Protein AF-D4C9P2-F1 (afdb_monomer_lite)

Sequence (109 aa):
MERHTYYPVENLITLKAENNALFSQMLAVTGRVYRLCQPAETAIAAAVTFMDVAEYLDLLDSLAELLHGINQFFKKQTGRPFFNRIPDYNRWCVKIAVAAALYQEASAL

Structure (mmCIF, N/CA/C/O backbone):
data_AF-D4C9P2-F1
#
_entry.id   AF-D4C9P2-F1
#
loop_
_atom_site.group_PDB
_atom_site.id
_atom_site.type_symbol
_atom_site.label_atom_id
_atom_site.label_alt_id
_atom_site.label_comp_id
_atom_site.label_asym_id
_atom_site.label_entity_id
_atom_site.label_seq_id
_atom_site.pdbx_PDB_ins_code
_atom_site.Cartn_x
_atom_site.Cartn_y
_atom_site.Cartn_z
_atom_site.occupancy
_atom_site.B_iso_or_equiv
_atom_site.auth_seq_id
_atom_site.auth_comp_id
_atom_site.auth_asym_id
_atom_site.auth_atom_id
_atom_site.pdbx_PDB_model_num
ATOM 1 N N . MET A 1 1 ? -12.525 -2.465 -16.853 1.00 38.97 1 MET A N 1
ATOM 2 C CA . MET A 1 1 ? -11.643 -2.934 -15.765 1.00 38.97 1 MET A CA 1
ATOM 3 C C . MET A 1 1 ? -12.477 -2.986 -14.503 1.00 38.97 1 MET A C 1
ATOM 5 O O . MET A 1 1 ? -13.026 -1.958 -14.127 1.00 38.97 1 MET A O 1
ATOM 9 N N . GLU A 1 2 ? -12.656 -4.169 -13.920 1.00 40.75 2 GLU A N 1
ATOM 10 C CA . GLU A 1 2 ? -13.306 -4.301 -12.613 1.00 40.75 2 GLU A CA 1
ATOM 11 C C . GLU A 1 2 ? -12.521 -3.476 -11.586 1.00 40.75 2 GLU A C 1
ATOM 13 O O . GLU A 1 2 ? -11.297 -3.581 -11.497 1.00 40.75 2 GLU A O 1
ATOM 18 N N . ARG A 1 3 ? -13.210 -2.612 -10.833 1.00 52.91 3 ARG A N 1
ATOM 19 C CA . ARG A 1 3 ? -12.615 -1.939 -9.676 1.00 52.91 3 ARG A CA 1
ATOM 20 C C . ARG A 1 3 ? -12.440 -2.990 -8.588 1.00 52.91 3 ARG A C 1
ATOM 22 O O . ARG A 1 3 ? -13.372 -3.259 -7.836 1.00 52.91 3 ARG A O 1
ATOM 29 N N . HIS A 1 4 ? -11.268 -3.609 -8.522 1.00 58.28 4 HIS A N 1
ATOM 30 C CA . HIS A 1 4 ? -10.904 -4.396 -7.353 1.00 58.28 4 HIS A CA 1
ATOM 31 C C . HIS A 1 4 ? -10.825 -3.456 -6.148 1.00 58.28 4 HIS A C 1
ATOM 33 O O . HIS A 1 4 ? -9.941 -2.608 -6.057 1.00 58.28 4 HIS A O 1
ATOM 39 N N . THR A 1 5 ? -11.768 -3.593 -5.222 1.00 80.19 5 THR A N 1
ATOM 40 C CA . THR A 1 5 ? -11.737 -2.919 -3.924 1.00 80.19 5 THR A CA 1
ATOM 41 C C . THR A 1 5 ? -10.733 -3.634 -3.024 1.00 80.19 5 THR A C 1
ATOM 43 O O . THR A 1 5 ? -11.079 -4.522 -2.244 1.00 80.19 5 THR A O 1
ATOM 46 N N . TYR A 1 6 ? -9.454 -3.274 -3.154 1.00 91.12 6 TYR A N 1
ATOM 47 C CA . TYR A 1 6 ? -8.368 -3.855 -2.355 1.00 91.12 6 TYR A CA 1
ATOM 48 C C . TYR A 1 6 ? -8.485 -3.527 -0.863 1.00 91.12 6 TYR A C 1
ATOM 50 O O . TYR A 1 6 ? -8.012 -4.293 -0.025 1.00 91.12 6 TYR A O 1
ATOM 58 N N . TYR A 1 7 ? -9.117 -2.407 -0.527 1.00 92.88 7 TYR A N 1
ATOM 59 C CA . TYR A 1 7 ? -9.366 -1.942 0.833 1.00 92.88 7 TYR A CA 1
ATOM 60 C C . TYR A 1 7 ? -10.538 -0.934 0.824 1.00 92.88 7 TYR A C 1
ATOM 62 O O . TYR A 1 7 ? -10.841 -0.361 -0.225 1.00 92.88 7 TYR A O 1
ATOM 70 N N . PRO A 1 8 ? -11.224 -0.722 1.959 1.00 91.75 8 PRO A N 1
ATOM 71 C CA . PRO A 1 8 ? -12.133 0.410 2.160 1.00 91.75 8 PRO A CA 1
ATOM 72 C C . PRO A 1 8 ? -11.365 1.737 2.239 1.00 91.75 8 PRO A C 1
ATOM 74 O O . PRO A 1 8 ? -10.364 1.817 2.954 1.00 91.75 8 PRO A O 1
ATOM 77 N N . VAL A 1 9 ? -11.835 2.790 1.565 1.00 90.25 9 VAL A N 1
ATOM 78 C CA . VAL A 1 9 ? -11.174 4.116 1.554 1.00 90.25 9 VAL A CA 1
ATOM 79 C C . VAL A 1 9 ? -11.080 4.713 2.960 1.00 90.25 9 VAL A C 1
ATOM 81 O O . VAL A 1 9 ? -10.109 5.389 3.294 1.00 90.25 9 VAL A O 1
ATOM 84 N N . GLU A 1 10 ? -12.036 4.405 3.833 1.00 92.50 10 GLU A N 1
ATOM 85 C CA . GLU A 1 10 ? -12.042 4.836 5.230 1.00 92.50 10 GLU A CA 1
ATOM 86 C C . GLU A 1 10 ? -10.784 4.374 5.974 1.00 92.50 10 GLU A C 1
ATOM 88 O O . GLU A 1 10 ? -10.305 5.077 6.863 1.00 92.50 10 GLU A O 1
ATOM 93 N N . ASN A 1 11 ? -10.192 3.241 5.577 1.00 94.31 11 ASN A N 1
ATOM 94 C CA . ASN A 1 11 ? -8.949 2.769 6.176 1.00 94.31 11 ASN A CA 1
ATOM 95 C C . ASN A 1 11 ? -7.774 3.710 5.865 1.00 94.31 11 ASN A C 1
ATOM 97 O O . ASN A 1 11 ? -6.911 3.881 6.720 1.00 94.31 11 ASN A O 1
ATOM 101 N N . LEU A 1 12 ? -7.742 4.381 4.707 1.00 93.62 12 LEU A N 1
ATOM 102 C CA . LEU A 1 12 ? -6.725 5.403 4.424 1.00 93.62 12 LEU A CA 1
ATOM 103 C C . LEU A 1 12 ? -6.891 6.628 5.326 1.00 93.62 12 LEU A C 1
ATOM 105 O O . LEU A 1 12 ? -5.906 7.136 5.861 1.00 93.62 12 LEU A O 1
ATOM 109 N N . ILE A 1 13 ? -8.134 7.066 5.538 1.00 93.62 13 ILE A N 1
ATOM 110 C CA . ILE A 1 13 ? -8.455 8.194 6.422 1.00 93.62 13 ILE A CA 1
ATOM 111 C C . ILE A 1 13 ? -8.034 7.864 7.858 1.00 93.62 13 ILE A C 1
ATOM 113 O O . ILE A 1 13 ? -7.343 8.652 8.502 1.00 93.62 13 ILE A O 1
ATOM 117 N N . THR A 1 14 ? -8.387 6.670 8.342 1.00 94.25 14 THR A N 1
ATOM 118 C CA . THR A 1 14 ? -7.968 6.191 9.662 1.00 94.25 14 THR A CA 1
ATOM 119 C C . THR A 1 14 ? -6.447 6.066 9.759 1.00 94.25 14 THR A C 1
ATOM 121 O O . THR A 1 14 ? -5.878 6.490 10.757 1.00 94.25 14 THR A O 1
ATOM 124 N N . LEU A 1 15 ? -5.759 5.551 8.733 1.00 94.38 15 LEU A N 1
ATOM 125 C CA . LEU A 1 15 ? -4.297 5.446 8.741 1.00 94.38 15 LEU A CA 1
ATOM 126 C C . LEU A 1 15 ? -3.636 6.826 8.844 1.00 94.38 15 LEU A C 1
ATOM 128 O O . LEU A 1 15 ? -2.716 6.996 9.639 1.00 94.38 15 LEU A O 1
ATOM 132 N N . LYS A 1 16 ? -4.125 7.812 8.082 1.00 95.19 16 LYS A N 1
ATOM 133 C CA . LYS A 1 16 ? -3.639 9.198 8.121 1.00 95.19 16 LYS A CA 1
ATOM 134 C C . LYS A 1 16 ? -3.831 9.827 9.503 1.00 95.19 16 LYS A C 1
ATOM 136 O O . LYS A 1 16 ? -2.920 10.482 10.000 1.00 95.19 16 LYS A O 1
ATOM 141 N N . ALA A 1 17 ? -4.987 9.603 10.127 1.00 94.38 17 ALA A N 1
ATOM 142 C CA . ALA A 1 17 ? -5.308 10.149 11.443 1.00 94.38 17 ALA A CA 1
ATOM 143 C C . ALA A 1 17 ? -4.508 9.486 12.579 1.00 94.38 17 ALA A C 1
ATOM 145 O O . ALA A 1 17 ? -3.938 10.176 13.419 1.00 94.38 17 ALA A O 1
ATOM 146 N N . GLU A 1 18 ? -4.441 8.154 12.594 1.00 94.00 18 GLU A N 1
ATOM 147 C CA . GLU A 1 18 ? -3.868 7.380 13.703 1.00 94.00 18 GLU A CA 1
ATOM 148 C C . GLU A 1 18 ? -2.344 7.212 13.588 1.00 94.00 18 GLU A C 1
ATOM 150 O O . GLU A 1 18 ? -1.654 7.043 14.592 1.00 94.00 18 GLU A O 1
ATOM 155 N N . ASN A 1 19 ? -1.795 7.225 12.369 1.00 94.00 19 ASN A N 1
ATOM 156 C CA . ASN A 1 19 ? -0.362 7.070 12.127 1.00 94.00 19 ASN A CA 1
ATOM 157 C C . ASN A 1 19 ? 0.073 7.770 10.829 1.00 94.00 19 ASN A C 1
ATOM 159 O O . ASN A 1 19 ? 0.402 7.140 9.818 1.00 94.00 19 ASN A O 1
ATOM 163 N N . ASN A 1 20 ? 0.123 9.103 10.877 1.00 94.06 20 ASN A N 1
ATOM 164 C CA . ASN A 1 20 ? 0.491 9.923 9.723 1.00 94.06 20 ASN A CA 1
ATOM 165 C C . ASN A 1 20 ? 1.910 9.633 9.185 1.00 94.06 20 ASN A C 1
ATOM 167 O O . ASN A 1 20 ? 2.173 9.814 7.996 1.00 94.06 20 ASN A O 1
ATOM 171 N N . ALA A 1 21 ? 2.831 9.164 10.035 1.00 94.00 21 ALA A N 1
ATOM 172 C CA . ALA A 1 21 ? 4.172 8.767 9.605 1.00 94.00 21 ALA A CA 1
ATOM 173 C C . ALA A 1 21 ? 4.117 7.549 8.668 1.00 94.00 21 ALA A C 1
ATOM 175 O O . ALA A 1 21 ? 4.687 7.579 7.576 1.00 94.00 21 ALA A O 1
ATOM 176 N N . LEU A 1 22 ? 3.365 6.515 9.056 1.00 93.56 22 LEU A N 1
ATOM 177 C CA . LEU A 1 22 ? 3.153 5.326 8.234 1.00 93.56 22 LEU A CA 1
ATOM 178 C C . LEU A 1 22 ? 2.351 5.646 6.963 1.00 93.56 22 LEU A C 1
ATOM 180 O O . LEU A 1 22 ? 2.674 5.133 5.894 1.00 93.56 22 LEU A O 1
ATOM 184 N N . PHE A 1 23 ? 1.362 6.542 7.052 1.00 94.94 23 PHE A N 1
ATOM 185 C CA . PHE A 1 23 ? 0.639 7.055 5.883 1.00 94.94 23 PHE A CA 1
ATOM 186 C C . PHE A 1 23 ? 1.577 7.758 4.887 1.00 94.94 23 PHE A C 1
ATOM 188 O O . PHE A 1 23 ? 1.551 7.475 3.690 1.00 94.94 23 PHE A O 1
ATOM 195 N N . SER A 1 24 ? 2.453 8.636 5.378 1.00 94.06 24 SER A N 1
ATOM 196 C CA . SER A 1 24 ? 3.405 9.381 4.544 1.00 94.06 24 SER A CA 1
ATOM 197 C C . SER A 1 24 ? 4.429 8.452 3.886 1.00 94.06 24 SER A C 1
ATOM 199 O O . SER A 1 24 ? 4.741 8.603 2.704 1.00 94.06 24 SER A O 1
ATOM 201 N N . GLN A 1 25 ? 4.912 7.447 4.623 1.00 93.81 25 GLN A N 1
ATOM 202 C CA . GLN A 1 25 ? 5.792 6.410 4.085 1.00 93.81 25 GLN A CA 1
ATOM 203 C C . GLN A 1 25 ? 5.096 5.596 2.987 1.00 93.81 25 GLN A C 1
ATOM 205 O O . GLN A 1 25 ? 5.676 5.371 1.923 1.00 93.81 25 GLN A O 1
ATOM 210 N N . MET A 1 26 ? 3.843 5.194 3.218 1.00 95.44 26 MET A N 1
ATOM 211 C CA . MET A 1 26 ? 3.015 4.512 2.223 1.00 95.44 26 MET A CA 1
ATOM 212 C C . MET A 1 26 ? 2.882 5.340 0.948 1.00 95.44 26 MET A C 1
ATOM 214 O O . MET A 1 26 ? 3.142 4.822 -0.139 1.00 95.44 26 MET A O 1
ATOM 218 N N . LEU A 1 27 ? 2.537 6.622 1.070 1.00 94.31 27 LEU A N 1
ATOM 219 C CA . LEU A 1 27 ? 2.389 7.524 -0.068 1.00 94.31 27 LEU A CA 1
ATOM 220 C C . LEU A 1 27 ? 3.703 7.673 -0.853 1.00 94.31 27 LEU A C 1
ATOM 222 O O . LEU A 1 27 ? 3.702 7.614 -2.082 1.00 94.31 27 LEU A O 1
ATOM 226 N N . ALA A 1 28 ? 4.836 7.801 -0.159 1.00 91.44 28 ALA A N 1
ATOM 227 C CA . ALA A 1 28 ? 6.145 7.933 -0.792 1.00 91.44 28 ALA A CA 1
ATOM 228 C C . ALA A 1 28 ? 6.542 6.679 -1.591 1.00 91.44 28 ALA A C 1
ATOM 230 O O . ALA A 1 28 ? 6.949 6.787 -2.750 1.00 91.44 28 ALA A O 1
ATOM 231 N N . VAL A 1 29 ? 6.410 5.486 -0.999 1.00 91.69 29 VAL A N 1
ATOM 232 C CA . VAL A 1 29 ? 6.776 4.216 -1.653 1.00 91.69 29 VAL A CA 1
ATOM 233 C C . VAL A 1 29 ? 5.843 3.922 -2.826 1.00 91.69 29 VAL A C 1
ATOM 235 O O . VAL A 1 29 ? 6.308 3.655 -3.934 1.00 91.69 29 VAL A O 1
ATOM 238 N N . THR A 1 30 ? 4.530 4.037 -2.617 1.00 92.31 30 THR A N 1
ATOM 239 C CA . THR A 1 30 ? 3.536 3.790 -3.674 1.00 92.31 30 THR A CA 1
ATOM 240 C C . THR A 1 30 ? 3.641 4.808 -4.811 1.00 92.31 30 THR A C 1
ATOM 242 O O . THR A 1 30 ? 3.526 4.426 -5.973 1.00 92.31 30 THR A O 1
ATOM 245 N N . GLY A 1 31 ? 3.987 6.066 -4.520 1.00 90.25 31 GLY A N 1
ATOM 246 C CA . GLY A 1 31 ? 4.261 7.086 -5.534 1.00 90.25 31 GLY A CA 1
ATOM 247 C C . GLY A 1 31 ? 5.530 6.836 -6.355 1.00 90.25 31 GLY A C 1
ATOM 248 O O . GLY A 1 31 ? 5.585 7.204 -7.529 1.00 90.25 31 GLY A O 1
ATOM 249 N N . ARG A 1 32 ? 6.562 6.190 -5.787 1.00 88.50 32 ARG A N 1
ATOM 250 C CA . ARG A 1 32 ? 7.728 5.726 -6.570 1.00 88.50 32 ARG A CA 1
ATOM 251 C C . ARG A 1 32 ? 7.327 4.601 -7.520 1.00 88.50 32 ARG A C 1
ATOM 253 O O . ARG A 1 32 ? 7.644 4.681 -8.702 1.00 88.50 32 ARG A O 1
ATOM 260 N N . VAL A 1 33 ? 6.576 3.612 -7.031 1.00 87.75 33 VAL A N 1
ATOM 261 C CA . VAL A 1 33 ? 6.058 2.512 -7.865 1.00 87.75 33 VAL A CA 1
ATOM 262 C C . VAL A 1 33 ? 5.179 3.056 -8.993 1.00 87.75 33 VAL A C 1
ATOM 264 O O . VAL A 1 33 ? 5.370 2.680 -10.146 1.00 87.75 33 VAL A O 1
ATOM 267 N N . TYR A 1 34 ? 4.265 3.980 -8.685 1.00 86.88 34 TYR A N 1
ATOM 268 C CA . TYR A 1 34 ? 3.355 4.576 -9.661 1.00 86.88 34 TYR A CA 1
ATOM 269 C C . TYR A 1 34 ? 4.092 5.309 -10.788 1.00 86.88 34 TYR A C 1
ATOM 271 O O . TYR A 1 34 ? 3.802 5.063 -11.957 1.00 86.88 34 TYR A O 1
ATOM 279 N N . ARG A 1 35 ? 5.080 6.153 -10.455 1.00 83.44 35 ARG A N 1
ATOM 280 C CA . ARG A 1 35 ? 5.892 6.876 -11.451 1.00 83.44 35 ARG A CA 1
ATOM 281 C C . ARG A 1 35 ? 6.674 5.937 -12.363 1.00 83.44 35 ARG A C 1
ATOM 283 O O . ARG A 1 35 ? 6.676 6.133 -13.570 1.00 83.44 35 ARG A O 1
ATOM 290 N N . LEU A 1 36 ? 7.267 4.879 -11.808 1.00 77.69 36 LEU A N 1
ATOM 291 C CA . LEU A 1 36 ? 7.992 3.874 -12.596 1.00 77.69 36 LEU A CA 1
ATOM 292 C C . LEU A 1 36 ? 7.075 3.085 -13.544 1.00 77.69 36 LEU A C 1
ATOM 294 O O . LEU A 1 36 ? 7.543 2.538 -14.537 1.00 77.69 36 LEU A O 1
ATOM 298 N N . CYS A 1 37 ? 5.771 3.046 -13.264 1.00 75.00 37 CYS A N 1
ATOM 299 C CA . CYS A 1 37 ? 4.777 2.402 -14.121 1.00 75.00 37 CYS A CA 1
ATOM 300 C C . CYS A 1 37 ? 4.144 3.356 -15.152 1.00 75.00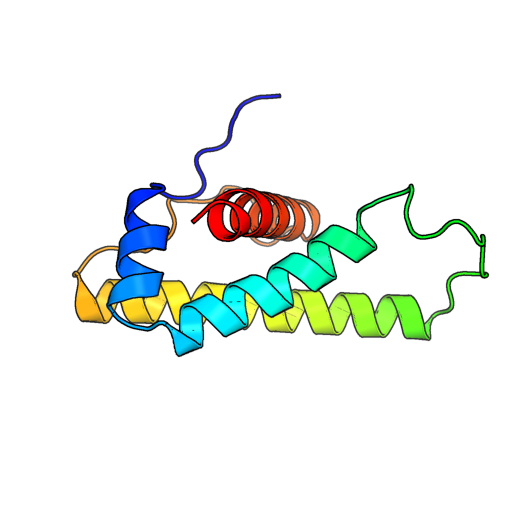 37 CYS A C 1
ATOM 302 O O . CYS A 1 37 ? 3.363 2.894 -15.985 1.00 75.00 37 CYS A O 1
ATOM 304 N N . GLN A 1 38 ? 4.431 4.665 -15.112 1.00 71.12 38 GLN A N 1
ATOM 305 C CA . GLN A 1 38 ? 3.884 5.628 -16.068 1.00 71.12 38 GLN A CA 1
ATOM 306 C C . GLN A 1 38 ? 4.753 5.715 -17.337 1.00 71.12 38 GLN A C 1
ATOM 308 O O . GLN A 1 38 ? 5.921 6.092 -17.251 1.00 71.12 38 GLN A O 1
ATOM 313 N N . PRO A 1 39 ? 4.191 5.462 -18.537 1.00 57.69 39 PRO A N 1
ATOM 314 C CA . PRO A 1 39 ? 4.942 5.537 -19.794 1.00 57.69 39 PRO A CA 1
ATOM 315 C C . PRO A 1 39 ? 5.333 6.964 -20.223 1.00 57.69 39 PRO A C 1
ATOM 317 O O . PRO A 1 39 ? 6.095 7.117 -21.170 1.00 57.69 39 PRO A O 1
ATOM 320 N N . ALA A 1 40 ? 4.756 8.003 -19.604 1.00 53.31 40 ALA A N 1
ATOM 321 C CA . ALA A 1 40 ? 4.768 9.371 -20.134 1.00 53.31 40 ALA A CA 1
ATOM 322 C C . ALA A 1 40 ? 5.745 10.339 -19.435 1.00 53.31 40 ALA A C 1
ATOM 324 O O . ALA A 1 40 ? 6.089 11.361 -20.022 1.00 53.31 40 ALA A O 1
ATOM 325 N N . GLU A 1 41 ? 6.226 10.036 -18.223 1.00 49.84 41 GLU A N 1
ATOM 326 C CA . GLU A 1 41 ? 7.242 10.863 -17.538 1.00 49.84 41 GLU A CA 1
ATOM 327 C C . GLU A 1 41 ? 8.683 10.424 -17.846 1.00 49.84 41 GLU A C 1
ATOM 329 O O . GLU A 1 41 ? 9.623 11.198 -17.682 1.00 49.84 41 GLU A O 1
ATOM 334 N N . THR A 1 42 ? 8.874 9.221 -18.388 1.00 51.44 42 THR A N 1
ATOM 335 C CA . THR A 1 42 ? 10.156 8.725 -18.909 1.00 51.44 42 THR A CA 1
ATOM 336 C C . THR A 1 42 ? 10.347 9.143 -20.370 1.00 51.44 42 THR A C 1
ATOM 338 O O . THR A 1 42 ? 10.675 8.342 -21.240 1.00 51.44 42 THR A O 1
ATOM 341 N N . ALA A 1 43 ? 10.168 10.438 -20.655 1.00 44.88 43 ALA A N 1
ATOM 342 C CA . ALA A 1 43 ? 10.332 11.042 -21.984 1.00 44.88 43 ALA A CA 1
ATOM 343 C C . ALA A 1 43 ? 11.790 11.068 -22.501 1.00 44.88 43 ALA A C 1
ATOM 345 O O . ALA A 1 43 ? 12.135 11.826 -23.405 1.00 44.88 43 ALA A O 1
ATOM 346 N N . ILE A 1 44 ? 12.654 10.208 -21.971 1.00 49.31 44 ILE A N 1
ATOM 347 C CA . ILE A 1 44 ? 13.910 9.824 -22.592 1.00 49.31 44 ILE A CA 1
ATOM 348 C C . ILE A 1 44 ? 13.915 8.305 -22.515 1.00 49.31 44 ILE A C 1
ATOM 350 O O . ILE A 1 44 ? 13.935 7.746 -21.421 1.00 49.31 44 ILE A O 1
ATOM 354 N N . ALA A 1 45 ? 13.887 7.642 -23.669 1.00 51.69 45 ALA A N 1
ATOM 355 C CA . ALA A 1 45 ? 14.190 6.222 -23.784 1.00 51.69 45 ALA A CA 1
ATOM 356 C C . ALA A 1 45 ? 15.667 5.997 -23.407 1.00 51.69 45 ALA A C 1
ATOM 358 O O . ALA A 1 45 ? 16.519 5.753 -24.258 1.00 51.69 45 ALA A O 1
ATOM 359 N N . ALA A 1 46 ? 15.995 6.170 -22.128 1.00 58.91 46 ALA A N 1
ATOM 360 C CA . ALA A 1 46 ? 17.233 5.697 -21.556 1.00 58.91 46 ALA A CA 1
ATOM 361 C C . ALA A 1 46 ? 17.163 4.170 -21.582 1.00 58.91 46 ALA A C 1
ATOM 363 O O . ALA A 1 46 ? 16.127 3.582 -21.258 1.00 58.91 46 ALA A O 1
ATOM 364 N N . ALA A 1 47 ? 18.238 3.524 -22.028 1.00 61.97 47 ALA A N 1
ATOM 365 C CA . ALA A 1 47 ? 18.328 2.076 -21.979 1.00 61.97 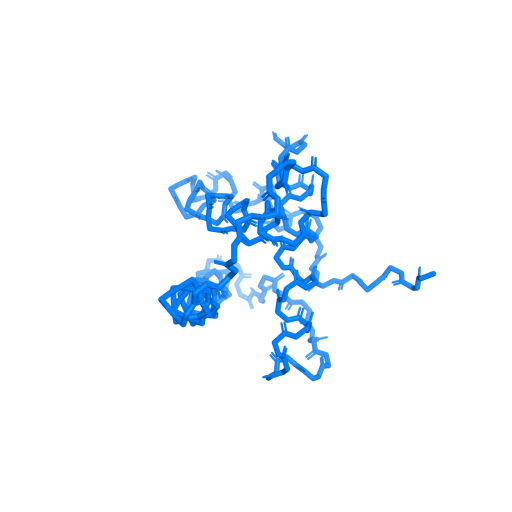47 ALA A CA 1
ATOM 366 C C . ALA A 1 47 ? 18.132 1.631 -20.523 1.00 61.97 47 ALA A C 1
ATOM 368 O O . ALA A 1 47 ? 18.952 1.966 -19.674 1.00 61.97 47 ALA A O 1
ATOM 369 N N . VAL A 1 48 ? 17.040 0.910 -20.249 1.00 66.62 48 VAL A N 1
ATOM 370 C CA . VAL A 1 48 ? 16.791 0.298 -18.940 1.00 66.62 48 VAL A CA 1
ATOM 371 C C . VAL A 1 48 ? 17.967 -0.621 -18.637 1.00 66.62 48 VAL A C 1
ATOM 373 O O . VAL A 1 48 ? 18.235 -1.573 -19.374 1.00 66.62 48 VAL A O 1
ATOM 376 N N . THR A 1 49 ? 18.698 -0.309 -17.578 1.00 71.25 49 THR A N 1
ATOM 377 C CA . THR A 1 49 ? 19.845 -1.089 -17.135 1.00 71.25 49 THR A CA 1
ATOM 378 C C . THR A 1 49 ? 19.398 -2.207 -16.197 1.00 71.25 49 THR A C 1
ATOM 380 O O . THR A 1 49 ? 18.307 -2.188 -15.629 1.00 71.25 49 THR A O 1
ATOM 383 N N . PHE A 1 50 ? 20.264 -3.199 -15.989 1.00 69.56 50 PHE A N 1
ATOM 384 C CA . PHE A 1 50 ? 20.034 -4.223 -14.967 1.00 69.56 50 PHE A CA 1
ATOM 385 C C . PHE A 1 50 ? 19.903 -3.617 -13.557 1.00 69.56 50 PHE A C 1
ATOM 387 O O . PHE A 1 50 ? 19.118 -4.123 -12.759 1.00 69.56 50 PHE A O 1
ATOM 394 N N . MET A 1 51 ? 20.627 -2.526 -13.261 1.00 73.06 51 MET A N 1
ATOM 395 C CA . MET A 1 51 ? 20.504 -1.822 -11.979 1.00 73.06 51 MET A CA 1
ATOM 396 C C . MET A 1 51 ? 19.104 -1.232 -11.793 1.00 73.06 51 MET A C 1
ATOM 398 O O . MET A 1 51 ? 18.535 -1.402 -10.722 1.00 73.06 51 MET A O 1
ATOM 402 N N . ASP A 1 52 ? 18.497 -0.670 -12.842 1.00 73.06 52 ASP A N 1
ATOM 403 C CA . ASP A 1 52 ? 17.122 -0.151 -12.774 1.00 73.06 52 ASP A CA 1
ATOM 404 C C . ASP A 1 52 ? 16.104 -1.263 -12.460 1.00 73.06 52 ASP A C 1
ATOM 406 O O . ASP A 1 52 ? 15.146 -1.059 -11.714 1.00 73.06 52 ASP A O 1
ATOM 410 N N . VAL A 1 53 ? 16.322 -2.470 -12.998 1.00 75.38 53 VAL A N 1
ATOM 411 C CA . VAL A 1 53 ? 15.479 -3.642 -12.708 1.00 75.38 53 VAL A CA 1
ATOM 412 C C . VAL A 1 53 ? 15.692 -4.136 -11.276 1.00 75.38 53 VAL A C 1
ATOM 414 O O . VAL A 1 53 ? 14.718 -4.457 -10.601 1.00 75.38 53 VAL A O 1
ATOM 417 N N . ALA A 1 54 ? 16.936 -4.188 -10.794 1.00 79.12 54 ALA A N 1
ATOM 418 C CA . ALA A 1 54 ? 17.243 -4.594 -9.422 1.00 79.12 54 ALA A CA 1
ATOM 419 C C . ALA A 1 54 ? 16.643 -3.618 -8.396 1.00 79.12 54 ALA A C 1
ATOM 421 O O . ALA A 1 54 ? 15.938 -4.050 -7.488 1.00 79.12 54 ALA A O 1
ATOM 422 N N . GLU A 1 55 ? 16.813 -2.309 -8.601 1.00 80.69 55 GLU A N 1
ATOM 423 C CA . GLU A 1 55 ? 16.207 -1.277 -7.753 1.00 80.69 55 GLU A CA 1
ATOM 424 C C . GLU A 1 55 ? 14.675 -1.354 -7.755 1.00 80.69 55 GLU A C 1
ATOM 426 O O . GLU A 1 55 ? 14.026 -1.123 -6.732 1.00 80.69 55 GLU A O 1
ATOM 431 N N . TYR A 1 56 ? 14.078 -1.709 -8.896 1.00 81.12 56 TYR A N 1
ATOM 432 C CA . TYR A 1 56 ? 12.640 -1.930 -8.985 1.00 81.12 56 TYR A CA 1
ATOM 433 C C . TYR A 1 56 ? 12.183 -3.149 -8.177 1.00 81.12 56 TYR A C 1
ATOM 435 O O . TYR A 1 56 ? 11.154 -3.086 -7.503 1.00 81.12 56 TYR A O 1
ATOM 443 N N . LEU A 1 57 ? 12.938 -4.249 -8.209 1.00 81.06 57 LEU A N 1
ATOM 444 C CA . LEU A 1 57 ? 12.638 -5.440 -7.414 1.00 81.06 57 LEU A CA 1
ATOM 445 C C . LEU A 1 57 ? 12.769 -5.161 -5.912 1.00 81.06 57 LEU A C 1
ATOM 447 O O . LEU A 1 57 ? 11.836 -5.461 -5.166 1.00 81.06 57 LEU A O 1
ATOM 451 N N . ASP A 1 58 ? 13.839 -4.487 -5.491 1.00 84.75 58 ASP A N 1
ATOM 452 C CA . ASP A 1 58 ? 14.035 -4.068 -4.097 1.00 84.75 58 ASP A CA 1
ATOM 453 C C . ASP A 1 58 ? 12.900 -3.144 -3.620 1.00 84.75 58 ASP A C 1
ATOM 455 O O . ASP A 1 58 ? 12.418 -3.237 -2.483 1.00 84.75 58 ASP A O 1
ATOM 459 N N . LEU A 1 59 ? 12.410 -2.267 -4.504 1.00 85.81 59 LEU A N 1
ATOM 460 C CA . LEU A 1 59 ? 11.252 -1.419 -4.232 1.00 85.81 59 LEU A CA 1
ATOM 461 C C . LEU A 1 59 ? 9.964 -2.238 -4.051 1.00 85.81 59 LEU A C 1
ATOM 463 O O . LEU A 1 59 ? 9.144 -1.898 -3.194 1.00 85.81 59 LEU A O 1
ATOM 467 N N . LEU A 1 60 ? 9.763 -3.304 -4.830 1.00 84.38 60 LEU A N 1
ATOM 468 C CA . LEU A 1 60 ? 8.593 -4.181 -4.705 1.00 84.38 60 LEU A CA 1
ATOM 469 C C . LEU A 1 60 ? 8.623 -5.033 -3.430 1.00 84.38 60 LEU A C 1
ATOM 471 O O . LEU A 1 60 ? 7.559 -5.301 -2.858 1.00 84.38 60 LEU A O 1
ATOM 475 N N . ASP A 1 61 ? 9.804 -5.428 -2.965 1.00 85.31 61 ASP A N 1
ATOM 476 C CA . ASP A 1 61 ? 9.960 -6.117 -1.683 1.00 85.31 61 ASP A CA 1
ATOM 477 C C . ASP A 1 61 ? 9.729 -5.153 -0.513 1.00 85.31 61 ASP A C 1
ATOM 479 O O . ASP A 1 61 ? 8.906 -5.437 0.363 1.00 85.31 61 ASP A O 1
ATOM 483 N N . SER A 1 62 ? 10.301 -3.946 -0.581 1.00 85.50 62 SER A N 1
ATOM 484 C CA . SER A 1 62 ? 10.028 -2.860 0.374 1.00 85.50 62 SER A CA 1
ATOM 485 C C . SER A 1 62 ? 8.533 -2.517 0.448 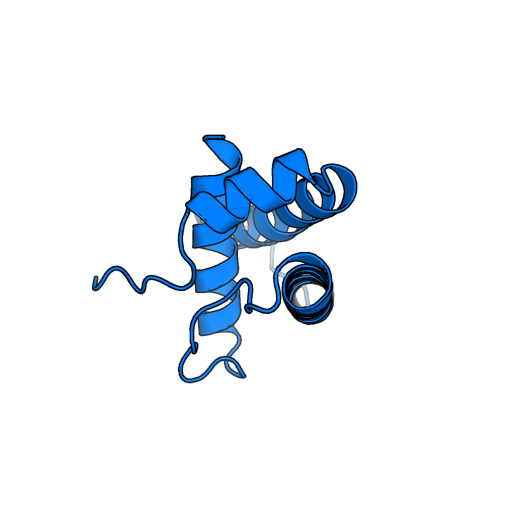1.00 85.50 62 SER A C 1
ATOM 487 O O . SER A 1 62 ? 7.980 -2.283 1.524 1.00 85.50 62 SER A O 1
ATOM 489 N N . LEU A 1 63 ? 7.844 -2.513 -0.699 1.00 89.44 63 LEU A N 1
ATOM 490 C CA . LEU A 1 63 ? 6.395 -2.342 -0.767 1.00 89.44 63 LEU A CA 1
ATOM 491 C C . LEU A 1 63 ? 5.673 -3.487 -0.046 1.00 89.44 63 LEU A C 1
ATOM 493 O O . LEU A 1 63 ? 4.751 -3.234 0.724 1.00 89.44 63 LEU A O 1
ATOM 497 N N . ALA A 1 64 ? 6.063 -4.741 -0.278 1.00 88.81 64 ALA A N 1
ATOM 498 C CA . ALA A 1 64 ? 5.407 -5.885 0.347 1.00 88.81 64 ALA A CA 1
ATOM 499 C C . ALA A 1 64 ? 5.524 -5.851 1.881 1.00 88.81 64 ALA A C 1
ATOM 501 O O . ALA A 1 64 ? 4.534 -6.115 2.571 1.00 88.81 64 ALA A O 1
ATOM 502 N N . GLU A 1 65 ? 6.693 -5.478 2.404 1.00 90.19 65 GLU A N 1
ATOM 503 C CA . GLU A 1 65 ? 6.919 -5.281 3.839 1.00 90.19 65 GLU A CA 1
ATOM 504 C C . GLU A 1 65 ? 6.075 -4.135 4.401 1.00 90.19 65 GLU A C 1
ATOM 506 O O . GLU A 1 65 ? 5.420 -4.294 5.434 1.00 90.19 65 GLU A O 1
ATOM 511 N N . LEU A 1 66 ? 6.010 -3.004 3.696 1.00 92.81 66 LEU A N 1
ATOM 512 C CA . LEU A 1 66 ? 5.196 -1.856 4.089 1.00 92.81 66 LEU A CA 1
ATOM 513 C C . LEU A 1 66 ? 3.703 -2.206 4.158 1.00 92.81 66 LEU A C 1
ATOM 515 O O . LEU A 1 66 ? 3.041 -1.911 5.154 1.00 92.81 66 LEU A O 1
ATOM 519 N N . LEU A 1 67 ? 3.172 -2.879 3.132 1.00 92.69 67 LEU A N 1
ATOM 520 C CA . LEU A 1 67 ? 1.777 -3.328 3.100 1.00 92.69 67 LEU A CA 1
ATOM 521 C C . LEU A 1 67 ? 1.491 -4.323 4.235 1.00 92.69 67 LEU A C 1
ATOM 523 O O . LEU A 1 67 ? 0.438 -4.259 4.876 1.00 92.69 67 LEU A O 1
ATOM 527 N N . HIS A 1 68 ? 2.442 -5.210 4.542 1.00 92.31 68 HIS A N 1
ATOM 528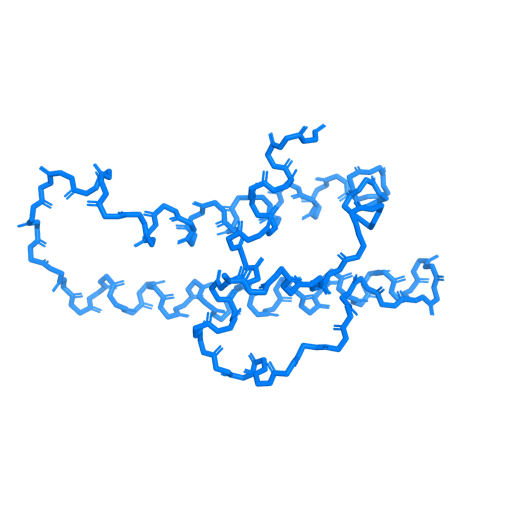 C CA . HIS A 1 68 ? 2.337 -6.083 5.705 1.00 92.31 68 HIS A CA 1
ATOM 529 C C . HIS A 1 68 ? 2.289 -5.280 7.013 1.00 92.31 68 HIS A C 1
ATOM 531 O O . HIS A 1 68 ? 1.406 -5.515 7.841 1.00 92.31 68 HIS A O 1
ATOM 537 N N . GLY A 1 69 ? 3.188 -4.307 7.183 1.00 93.00 69 GLY A N 1
ATOM 538 C CA . GLY A 1 69 ? 3.259 -3.434 8.355 1.00 93.00 69 GLY A CA 1
ATOM 539 C C . GLY A 1 69 ? 1.967 -2.654 8.597 1.00 93.00 69 GLY A C 1
ATOM 540 O O . GLY A 1 69 ? 1.445 -2.667 9.713 1.00 93.00 69 GLY A O 1
ATOM 541 N N . ILE A 1 70 ? 1.389 -2.065 7.547 1.00 94.12 70 ILE A N 1
ATOM 542 C CA . ILE A 1 70 ? 0.089 -1.376 7.603 1.00 94.12 70 ILE A CA 1
ATOM 543 C C . ILE A 1 70 ? -1.013 -2.330 8.065 1.00 94.12 70 ILE A C 1
ATOM 545 O O . ILE A 1 70 ? -1.803 -1.998 8.951 1.00 94.12 70 ILE A O 1
ATOM 549 N N . ASN A 1 71 ? -1.049 -3.543 7.512 1.00 94.75 71 ASN A N 1
ATOM 550 C CA . ASN A 1 71 ? -2.064 -4.522 7.879 1.00 94.75 71 ASN A CA 1
ATOM 551 C C . ASN A 1 71 ? -1.937 -4.969 9.345 1.00 94.75 71 ASN A C 1
ATOM 553 O O . ASN A 1 71 ? -2.945 -5.138 10.032 1.00 94.75 71 ASN A O 1
ATOM 557 N N . GLN A 1 72 ? -0.708 -5.145 9.840 1.00 94.12 72 GLN A N 1
ATOM 558 C CA . GLN A 1 72 ? -0.453 -5.479 11.244 1.00 94.12 72 GLN A CA 1
ATOM 559 C C . GLN A 1 72 ? -0.819 -4.330 12.181 1.00 94.12 72 GLN A C 1
ATOM 561 O O . GLN A 1 72 ? -1.426 -4.568 13.224 1.00 94.12 72 GLN A O 1
ATOM 566 N N . PHE A 1 73 ? -0.488 -3.092 11.807 1.00 93.88 73 PHE A N 1
ATOM 567 C CA . PHE A 1 73 ? -0.892 -1.903 12.550 1.00 93.88 73 PHE A CA 1
ATOM 568 C C . PHE A 1 73 ? -2.420 -1.839 12.689 1.00 93.88 73 PHE A C 1
ATOM 570 O O . PHE A 1 73 ? -2.928 -1.745 13.804 1.00 93.88 73 PHE A O 1
ATOM 577 N N . PHE A 1 74 ? -3.158 -2.013 11.589 1.00 95.12 74 PHE A N 1
ATOM 578 C CA . PHE A 1 74 ? -4.625 -1.997 11.602 1.00 95.12 74 PHE A CA 1
ATOM 579 C C . PHE A 1 74 ? -5.236 -3.108 12.449 1.00 95.12 74 PHE A C 1
ATOM 581 O O . PHE A 1 74 ? -6.140 -2.841 13.244 1.00 95.12 74 PHE A O 1
ATOM 588 N N . LYS A 1 75 ? -4.713 -4.335 12.339 1.00 94.25 75 LYS A N 1
ATOM 589 C CA . LYS A 1 75 ? -5.166 -5.457 13.170 1.00 94.25 75 LYS A CA 1
ATOM 590 C C . LYS A 1 75 ? -4.974 -5.177 14.657 1.00 94.25 75 LYS A C 1
ATOM 592 O O . LYS A 1 75 ? -5.860 -5.501 15.439 1.00 94.25 75 LYS A O 1
ATOM 597 N N . LYS A 1 76 ? -3.850 -4.566 15.039 1.00 93.88 76 LYS A N 1
ATOM 598 C CA . LYS A 1 76 ? -3.572 -4.194 16.433 1.00 93.88 76 LYS A CA 1
ATOM 599 C C . LYS A 1 76 ? -4.476 -3.061 16.922 1.00 93.88 76 LYS A C 1
ATOM 601 O O . LYS A 1 76 ? -5.004 -3.165 18.020 1.00 93.88 76 LYS A O 1
ATOM 606 N N . GLN A 1 77 ? -4.666 -2.017 16.115 1.00 90.50 77 GLN A N 1
ATOM 607 C CA . GLN A 1 77 ? -5.393 -0.810 16.522 1.00 90.50 77 GLN A CA 1
ATOM 608 C C . GLN A 1 77 ? -6.918 -0.981 16.483 1.00 90.50 77 GLN A C 1
ATOM 610 O O . GLN A 1 77 ? -7.627 -0.475 17.343 1.00 90.50 77 GLN A O 1
ATOM 615 N N . THR A 1 78 ? -7.436 -1.687 15.475 1.00 89.31 78 THR A N 1
ATOM 616 C CA . THR A 1 78 ? -8.879 -1.729 15.172 1.00 89.31 78 THR A CA 1
ATOM 617 C C . THR A 1 78 ? -9.479 -3.135 15.217 1.00 89.31 78 THR A C 1
ATOM 619 O O . THR A 1 78 ? -10.682 -3.295 15.025 1.00 89.31 78 THR A O 1
ATOM 622 N N . GLY A 1 79 ? -8.660 -4.174 15.416 1.00 92.25 79 GLY A N 1
ATOM 623 C CA . GLY A 1 79 ? -9.094 -5.575 15.380 1.00 92.25 79 GLY A CA 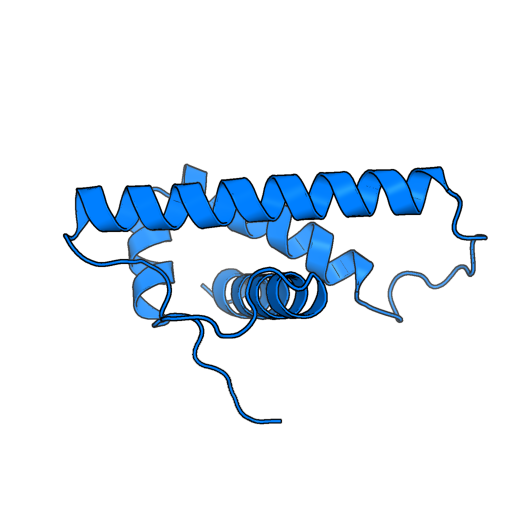1
ATO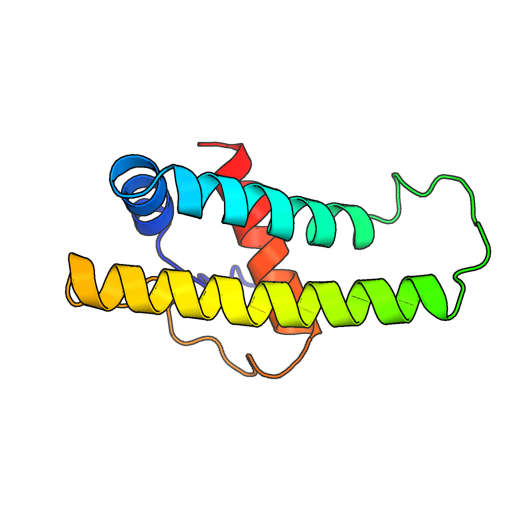M 624 C C . GLY A 1 79 ? -9.407 -6.116 13.978 1.00 92.25 79 GLY A C 1
ATOM 625 O O . GLY A 1 79 ? -9.696 -7.302 13.829 1.00 92.25 79 GLY A O 1
ATOM 626 N N . ARG A 1 80 ? -9.324 -5.282 12.934 1.00 92.06 80 ARG A N 1
ATOM 627 C CA . ARG A 1 80 ? -9.626 -5.635 11.537 1.00 92.06 80 ARG A CA 1
ATOM 628 C C . ARG A 1 80 ? -8.437 -5.348 10.612 1.00 92.06 80 ARG A C 1
ATOM 630 O O . ARG A 1 80 ? -7.632 -4.471 10.918 1.00 92.06 80 ARG A O 1
ATOM 637 N N . PRO A 1 81 ? -8.279 -6.092 9.501 1.00 94.25 81 PRO A N 1
ATOM 638 C CA . PRO A 1 81 ? -7.216 -5.832 8.536 1.00 94.25 81 PRO A CA 1
ATOM 639 C C . PRO A 1 81 ? -7.448 -4.524 7.771 1.00 94.25 81 PRO A C 1
ATOM 641 O O . PRO A 1 81 ? -8.586 -4.101 7.572 1.00 94.25 81 PRO A O 1
ATOM 644 N N . PHE A 1 82 ? -6.355 -3.923 7.296 1.00 95.19 82 PHE A N 1
ATOM 645 C CA . PHE A 1 82 ? -6.425 -2.785 6.376 1.00 95.19 82 PHE A CA 1
ATOM 646 C C . PHE A 1 82 ? -6.930 -3.230 4.997 1.00 95.19 82 PHE A C 1
ATOM 648 O O . PHE A 1 82 ? -7.782 -2.581 4.397 1.00 95.19 82 PHE A O 1
ATOM 655 N N . PHE A 1 83 ? -6.397 -4.348 4.498 1.00 94.50 83 PHE A N 1
ATOM 656 C CA . PHE A 1 83 ? -6.695 -4.868 3.166 1.00 94.50 83 PHE A CA 1
ATOM 657 C C . PHE A 1 83 ? -7.791 -5.932 3.210 1.00 94.50 83 PHE A C 1
ATOM 659 O O . PHE A 1 83 ? -7.823 -6.781 4.106 1.00 94.50 83 PHE A O 1
ATOM 666 N N . ASN A 1 84 ? -8.635 -5.933 2.181 1.00 92.81 84 ASN A N 1
ATOM 667 C CA . ASN A 1 84 ? -9.477 -7.071 1.840 1.00 92.81 84 ASN A CA 1
ATOM 668 C C . ASN A 1 84 ? -8.605 -8.249 1.379 1.00 92.81 84 ASN A C 1
ATOM 670 O O . ASN A 1 84 ? -7.397 -8.124 1.167 1.00 92.81 84 ASN A O 1
ATOM 674 N N . ARG A 1 85 ? -9.208 -9.428 1.196 1.00 89.75 85 ARG A N 1
ATOM 675 C CA . ARG A 1 85 ? -8.495 -10.561 0.598 1.00 89.75 85 ARG A CA 1
ATOM 676 C C . ARG A 1 85 ? -8.132 -10.222 -0.850 1.00 89.75 85 ARG A C 1
ATOM 678 O O . ARG A 1 85 ? -9.022 -10.048 -1.674 1.00 89.75 85 ARG A O 1
ATOM 685 N N . ILE A 1 86 ? -6.836 -10.185 -1.150 1.00 89.75 86 ILE A N 1
ATOM 686 C CA . ILE A 1 86 ? -6.315 -9.894 -2.489 1.00 89.75 86 ILE A CA 1
ATOM 687 C C . ILE A 1 86 ? -5.938 -11.222 -3.168 1.00 89.75 86 ILE A C 1
ATOM 689 O O . ILE A 1 86 ? -5.021 -11.901 -2.691 1.00 89.75 86 ILE A O 1
ATOM 693 N N . PRO A 1 87 ? -6.640 -11.641 -4.237 1.00 86.69 87 PRO A N 1
ATOM 694 C CA . PRO A 1 87 ? -6.268 -12.822 -5.011 1.00 86.69 87 PRO A CA 1
ATOM 695 C C . PRO A 1 87 ? -4.879 -12.644 -5.622 1.00 86.69 87 PRO A C 1
ATOM 697 O O . PRO A 1 87 ? -4.511 -11.536 -6.002 1.00 86.69 87 PRO A O 1
ATOM 700 N N . ASP A 1 88 ? -4.107 -13.729 -5.716 1.00 88.56 88 ASP A N 1
ATOM 701 C CA . ASP A 1 88 ? -2.806 -13.723 -6.394 1.00 88.56 88 ASP A CA 1
ATOM 702 C C . ASP A 1 88 ? -1.815 -12.645 -5.895 1.00 88.56 88 ASP A C 1
ATOM 704 O O . ASP A 1 88 ? -0.933 -12.226 -6.640 1.00 88.56 88 ASP A O 1
ATOM 708 N N . TYR A 1 89 ? -1.901 -12.222 -4.625 1.00 85.69 89 TYR A N 1
ATOM 709 C CA . TYR A 1 89 ? -1.042 -11.173 -4.040 1.00 85.69 89 TYR A CA 1
ATOM 710 C C . TYR A 1 89 ? 0.472 -11.432 -4.186 1.00 85.69 89 TYR A C 1
ATOM 712 O O . TYR A 1 89 ? 1.281 -10.504 -4.169 1.00 85.69 89 TYR A O 1
ATOM 720 N N . ASN A 1 90 ? 0.874 -12.691 -4.373 1.00 85.75 90 ASN A N 1
ATOM 721 C CA . ASN A 1 90 ? 2.268 -13.056 -4.620 1.00 85.75 90 ASN A CA 1
ATOM 722 C C . ASN A 1 90 ? 2.776 -12.602 -6.001 1.00 85.75 90 ASN A C 1
ATOM 724 O O . ASN A 1 90 ? 3.985 -12.539 -6.205 1.00 85.75 90 ASN A O 1
ATOM 728 N N . ARG A 1 91 ? 1.889 -12.268 -6.946 1.00 86.88 91 ARG A N 1
ATOM 729 C CA . ARG A 1 91 ? 2.269 -11.764 -8.270 1.00 86.88 91 ARG A CA 1
ATOM 730 C C . ARG A 1 91 ? 2.636 -10.284 -8.191 1.00 86.88 91 ARG A C 1
ATOM 732 O O . ARG A 1 91 ? 1.867 -9.472 -7.678 1.00 86.88 91 ARG A O 1
ATOM 739 N N . TRP A 1 92 ? 3.769 -9.908 -8.783 1.00 84.75 92 TRP A N 1
ATOM 740 C CA . TRP A 1 92 ? 4.218 -8.511 -8.823 1.00 84.75 92 TRP A CA 1
ATOM 741 C C . TRP A 1 92 ? 3.199 -7.570 -9.467 1.00 84.75 92 TRP A C 1
ATOM 743 O O . TRP A 1 92 ? 2.946 -6.499 -8.926 1.00 84.75 92 TRP A O 1
ATOM 753 N N . CYS A 1 93 ? 2.539 -7.990 -10.550 1.00 84.25 93 CYS A N 1
ATOM 754 C CA . CYS A 1 93 ? 1.506 -7.183 -11.206 1.00 84.25 93 CYS A CA 1
ATOM 755 C C . CYS A 1 93 ? 0.348 -6.806 -10.266 1.00 84.25 93 CYS A C 1
ATOM 757 O O . CYS A 1 93 ? -0.161 -5.690 -10.341 1.00 84.25 93 CYS A O 1
ATOM 759 N N . VAL A 1 94 ? -0.026 -7.694 -9.340 1.00 88.88 94 VAL A N 1
ATOM 760 C CA . VAL A 1 94 ? -1.073 -7.425 -8.347 1.00 88.88 94 VAL A CA 1
ATOM 761 C C . VAL A 1 94 ? -0.579 -6.418 -7.310 1.00 88.88 94 VAL A C 1
ATOM 763 O O . VAL A 1 94 ? -1.282 -5.455 -7.020 1.00 88.88 94 VAL A O 1
ATOM 766 N N . LYS A 1 95 ? 0.650 -6.571 -6.799 1.00 88.19 95 LYS A N 1
ATOM 767 C CA . LYS A 1 95 ? 1.251 -5.603 -5.861 1.00 88.19 95 LYS A CA 1
ATOM 768 C C . LYS A 1 95 ? 1.354 -4.202 -6.472 1.00 88.19 95 LYS A C 1
ATOM 770 O O . LYS A 1 95 ? 1.031 -3.223 -5.806 1.00 88.19 95 LYS A O 1
ATOM 775 N N . ILE A 1 96 ? 1.740 -4.115 -7.745 1.00 88.81 96 ILE A N 1
ATOM 776 C CA . ILE A 1 96 ? 1.803 -2.857 -8.500 1.00 88.81 96 ILE A CA 1
ATOM 777 C C . ILE A 1 96 ? 0.412 -2.226 -8.617 1.00 88.81 96 ILE A C 1
ATOM 779 O O . ILE A 1 96 ? 0.263 -1.034 -8.361 1.00 88.81 96 ILE A O 1
ATOM 783 N N . ALA A 1 97 ? -0.617 -3.014 -8.944 1.00 89.62 97 ALA A N 1
ATOM 784 C CA . ALA A 1 97 ? -1.988 -2.514 -9.038 1.00 89.62 97 ALA A CA 1
ATOM 785 C C . ALA A 1 97 ? -2.512 -1.986 -7.690 1.00 89.62 97 ALA A C 1
ATOM 787 O O . ALA A 1 97 ? -3.147 -0.933 -7.647 1.00 89.62 97 ALA A O 1
ATOM 788 N N . VAL A 1 98 ? -2.203 -2.678 -6.588 1.00 91.75 98 VAL A N 1
ATOM 789 C CA . VAL A 1 98 ? -2.529 -2.226 -5.225 1.00 91.75 98 VAL A CA 1
ATOM 790 C C . VAL A 1 98 ? -1.798 -0.925 -4.894 1.00 91.75 98 VAL A C 1
ATOM 792 O O . VAL A 1 98 ? -2.419 0.006 -4.390 1.00 91.75 98 VAL A O 1
ATOM 795 N N . ALA A 1 99 ? -0.501 -0.831 -5.200 1.00 92.06 99 ALA A N 1
ATOM 796 C CA . ALA A 1 99 ? 0.280 0.383 -4.974 1.00 92.06 99 ALA A CA 1
ATOM 797 C C . ALA A 1 99 ? -0.248 1.572 -5.785 1.00 92.06 99 ALA A C 1
ATOM 799 O O . ALA A 1 99 ? -0.358 2.671 -5.250 1.00 92.06 99 ALA A O 1
ATOM 800 N N . ALA A 1 100 ? -0.615 1.354 -7.048 1.00 90.69 100 ALA A N 1
ATOM 801 C CA . ALA A 1 100 ? -1.198 2.391 -7.889 1.00 90.69 100 ALA A CA 1
ATOM 802 C C . ALA A 1 100 ? -2.530 2.901 -7.319 1.00 90.69 100 ALA A C 1
ATOM 804 O O . ALA A 1 100 ? -2.718 4.112 -7.226 1.00 90.69 100 ALA A O 1
ATOM 805 N N . ALA A 1 101 ? -3.413 1.994 -6.883 1.00 91.62 101 ALA A N 1
ATOM 806 C CA . ALA A 1 101 ? -4.678 2.359 -6.246 1.00 91.62 101 ALA A CA 1
ATOM 807 C C . ALA A 1 101 ? -4.455 3.159 -4.950 1.00 91.62 101 ALA A C 1
ATOM 809 O O . ALA A 1 101 ? -5.012 4.247 -4.801 1.00 91.62 101 ALA A O 1
ATOM 810 N N . LEU A 1 102 ? -3.564 2.675 -4.072 1.00 93.62 102 LEU A N 1
ATOM 811 C CA . LEU A 1 102 ? -3.191 3.366 -2.833 1.00 93.62 102 LEU A CA 1
ATOM 812 C C . LEU A 1 102 ? -2.684 4.773 -3.106 1.00 93.62 102 LEU A C 1
ATOM 814 O O . LEU A 1 102 ? -3.140 5.711 -2.463 1.00 93.62 102 LEU A O 1
ATOM 818 N N . TYR A 1 103 ? -1.761 4.932 -4.055 1.00 93.38 103 TYR A N 1
ATOM 819 C CA . TYR A 1 103 ? -1.199 6.238 -4.371 1.00 93.38 103 TYR A CA 1
ATOM 820 C C . TYR A 1 103 ? -2.261 7.200 -4.903 1.00 93.38 103 TYR A C 1
ATOM 822 O O . TYR A 1 103 ? -2.345 8.331 -4.429 1.00 93.38 103 TYR A O 1
ATOM 830 N N . GLN A 1 104 ? -3.080 6.760 -5.861 1.00 91.00 104 GLN A N 1
ATOM 831 C CA . GLN A 1 104 ? -4.110 7.600 -6.472 1.00 91.00 104 GLN A CA 1
ATOM 832 C C . GLN A 1 104 ? -5.131 8.090 -5.442 1.00 91.00 104 GLN A C 1
ATOM 834 O O . GLN A 1 104 ? -5.472 9.270 -5.434 1.00 91.00 104 GLN A O 1
ATOM 839 N N . GLU A 1 105 ? -5.589 7.206 -4.556 1.00 92.81 105 GLU A N 1
ATOM 840 C CA . GLU A 1 105 ? -6.580 7.557 -3.539 1.00 92.81 105 GLU A CA 1
ATOM 841 C C . GLU A 1 105 ? -5.961 8.355 -2.388 1.00 92.81 105 GLU A C 1
ATOM 843 O O . GLU A 1 105 ? -6.516 9.372 -1.981 1.00 92.81 105 GLU A O 1
ATOM 848 N N . ALA A 1 106 ? -4.785 7.958 -1.894 1.00 91.88 106 ALA A N 1
ATOM 849 C CA . ALA A 1 106 ? -4.108 8.656 -0.804 1.00 91.88 106 ALA A CA 1
ATOM 850 C C . ALA A 1 106 ? -3.619 10.055 -1.203 1.00 91.88 106 ALA A C 1
ATOM 852 O O . ALA A 1 106 ? -3.600 10.944 -0.359 1.00 91.88 106 ALA A O 1
ATOM 853 N N . SER A 1 107 ? -3.263 10.275 -2.473 1.00 90.56 107 SER A N 1
ATOM 854 C CA . SER A 1 107 ? -2.890 11.606 -2.981 1.00 90.56 107 SER A CA 1
ATOM 855 C C . SER A 1 107 ? -4.068 12.582 -3.030 1.00 90.56 107 SER A C 1
ATOM 857 O O . SER A 1 107 ? -3.850 13.787 -3.125 1.00 90.56 107 SER A O 1
ATOM 859 N N . ALA A 1 108 ? -5.304 12.079 -2.991 1.00 88.25 108 ALA A N 1
ATOM 860 C CA . ALA A 1 108 ? -6.516 12.892 -2.987 1.00 88.25 108 ALA A CA 1
ATOM 861 C C . ALA A 1 108 ? -7.031 13.220 -1.569 1.00 88.25 108 ALA A C 1
ATOM 863 O O . ALA A 1 108 ? -8.015 13.951 -1.446 1.00 88.25 108 ALA A O 1
ATOM 864 N N . LEU A 1 109 ? -6.393 12.681 -0.519 1.00 85.56 109 LEU A N 1
ATOM 865 C CA . LEU A 1 109 ? -6.761 12.841 0.896 1.00 85.56 109 LEU A CA 1
ATOM 866 C C . LEU A 1 109 ? -5.898 13.875 1.614 1.00 85.56 109 LEU A C 1
ATOM 868 O O . LEU A 1 109 ? -6.429 14.549 2.527 1.00 85.56 109 LEU A O 1
#

pLDDT: mean 84.35, std 13.74, range [38.97, 95.44]

Secondary structure (DSSP, 8-state):
------S-HHHHHHHHHH-HHHHHHHHHHHHHHHHHT-TTT--S-----HHHHHHHHHHHHHHHHHHHHHHHHHHHHHSS-SSPP-TTTTSHHHHHHHHHHHHHHHTT-

Foldseek 3Di:
DDPDCFFDLVLLVVCCVVPVPLSVVLLVLLVVLQVVPDPPVCVDPDPCDPVNVVVNVVSLVVLVVSQVVSQVVCCVPPVHGRTDDQPPCVDSVSSSVVSNVSNVSSVVD

Radius of gyration: 14.55 Å; chains: 1; bounding box: 34×27×40 Å